Protein AF-A0A2T5BH68-F1 (afdb_monomer_lite)

Foldseek 3Di:
DDDDDDDDDDDPDPVVVVVVVVVCCVVCPDDPDDPDPDPDDPPVPDPDDPPDDDPDPDDPVVVVVVVD

Secondary structure (DSSP, 8-state):
--------PPP-SHHHHHHHHHHHHHHS--PPPPP--PPPP--TT--S-TTSPPSS----HHHHHTT-

Structure (mmCIF, N/CA/C/O backbone):
data_AF-A0A2T5BH68-F1
#
_entry.id   AF-A0A2T5BH68-F1
#
loop_
_atom_site.group_PDB
_atom_site.id
_atom_site.type_symbol
_atom_site.label_atom_id
_atom_site.label_alt_id
_atom_site.label_comp_id
_atom_site.label_asym_id
_atom_site.label_entity_id
_atom_site.label_seq_id
_atom_site.pdbx_PDB_ins_code
_atom_site.Cartn_x
_atom_site.Cartn_y
_atom_site.Cartn_z
_atom_site.occupancy
_atom_site.B_iso_or_equiv
_atom_site.auth_seq_id
_atom_site.auth_comp_id
_atom_site.auth_asym_id
_atom_site.auth_atom_id
_atom_site.pdbx_PDB_model_num
ATOM 1 N N . MET A 1 1 ? -6.873 -11.152 48.285 1.00 67.69 1 MET A N 1
ATOM 2 C CA . MET A 1 1 ? -8.046 -10.627 47.552 1.00 67.69 1 MET A CA 1
ATOM 3 C C . MET A 1 1 ? -7.531 -9.863 46.342 1.00 67.69 1 MET A C 1
ATOM 5 O O . MET A 1 1 ? -6.788 -8.912 46.537 1.00 67.69 1 MET A O 1
ATOM 9 N N . ILE A 1 2 ? -7.831 -10.304 45.121 1.00 75.12 2 ILE A N 1
ATOM 10 C CA . ILE A 1 2 ? -7.345 -9.667 43.886 1.00 75.12 2 ILE A CA 1
ATOM 11 C C . ILE A 1 2 ? -8.512 -8.910 43.250 1.00 75.12 2 ILE A C 1
ATOM 13 O O . ILE A 1 2 ? -9.595 -9.469 43.097 1.00 75.12 2 ILE A O 1
ATOM 17 N N . LYS A 1 3 ? -8.298 -7.632 42.916 1.00 80.75 3 LYS A N 1
ATOM 18 C CA . LYS A 1 3 ? -9.259 -6.807 42.173 1.00 80.75 3 LYS A CA 1
ATOM 19 C C . LYS A 1 3 ? -8.909 -6.856 40.691 1.00 80.75 3 LYS A C 1
ATOM 21 O O . LYS A 1 3 ? -7.779 -6.546 40.325 1.00 80.75 3 LYS A O 1
ATOM 26 N N . GLN A 1 4 ? -9.878 -7.202 39.849 1.00 81.00 4 GLN A N 1
ATOM 27 C CA . GLN A 1 4 ? -9.763 -6.936 38.420 1.00 81.00 4 GLN A CA 1
ATOM 28 C C . GLN A 1 4 ? -10.016 -5.454 38.152 1.00 81.00 4 GLN A C 1
ATOM 30 O O . GLN A 1 4 ? -11.019 -4.896 38.594 1.00 81.00 4 GLN A O 1
ATOM 35 N N . VAL A 1 5 ? -9.097 -4.834 37.418 1.00 83.12 5 VAL A N 1
ATOM 36 C CA . VAL A 1 5 ? -9.227 -3.472 36.902 1.00 83.12 5 VAL A CA 1
ATOM 37 C C . VAL A 1 5 ? -9.192 -3.574 35.384 1.00 83.12 5 VAL A C 1
ATOM 39 O O . VAL A 1 5 ? -8.204 -4.033 34.810 1.00 83.12 5 VAL A O 1
ATOM 42 N N . SER A 1 6 ? -10.293 -3.190 34.744 1.00 78.94 6 SER A N 1
ATOM 43 C CA . SER A 1 6 ? -10.388 -3.152 33.286 1.00 78.94 6 SER A CA 1
ATOM 44 C C . SER A 1 6 ? -9.748 -1.862 32.792 1.00 78.94 6 SER A C 1
ATOM 46 O O . SER A 1 6 ? -10.146 -0.779 33.218 1.00 78.94 6 SER A O 1
ATOM 48 N N . HIS A 1 7 ? -8.766 -1.976 31.904 1.00 71.56 7 HIS A N 1
ATOM 49 C CA . HIS A 1 7 ? -8.165 -0.820 31.251 1.00 71.56 7 HIS A CA 1
ATOM 50 C C . HIS A 1 7 ? -8.858 -0.616 29.903 1.00 71.56 7 HIS A C 1
ATOM 52 O O . HIS A 1 7 ? -9.070 -1.601 29.188 1.00 71.56 7 HIS A O 1
ATOM 58 N N . PRO A 1 8 ? -9.217 0.623 29.539 1.00 72.06 8 PRO A N 1
ATOM 59 C CA . PRO A 1 8 ? -9.707 0.908 28.202 1.00 72.06 8 PRO A CA 1
ATOM 60 C C . PRO A 1 8 ? -8.607 0.559 27.194 1.00 72.06 8 PRO A C 1
ATOM 62 O O . PRO A 1 8 ? -7.537 1.167 27.187 1.00 72.06 8 PRO A O 1
ATOM 65 N N . ALA A 1 9 ? -8.853 -0.463 26.375 1.00 66.69 9 ALA A N 1
ATOM 66 C CA . ALA A 1 9 ? -7.978 -0.795 25.263 1.00 66.69 9 ALA A CA 1
ATOM 67 C C . ALA A 1 9 ? -8.121 0.284 24.183 1.00 66.69 9 ALA A C 1
ATOM 69 O O . ALA A 1 9 ? -9.228 0.766 23.930 1.00 66.69 9 ALA A O 1
ATOM 70 N N . ALA A 1 10 ? -7.005 0.661 23.555 1.00 73.19 10 ALA A N 1
ATOM 71 C CA . ALA A 1 10 ? -7.030 1.563 22.411 1.00 73.19 10 ALA A CA 1
ATOM 72 C C . ALA A 1 10 ? -8.026 1.041 21.365 1.00 73.19 10 ALA A C 1
ATOM 74 O O . ALA A 1 10 ? -8.100 -0.165 21.115 1.00 73.19 10 ALA A O 1
ATOM 75 N N . GLY A 1 11 ? -8.824 1.946 20.795 1.00 78.25 11 GLY A N 1
ATOM 76 C CA . GLY A 1 11 ? -9.863 1.571 19.846 1.00 78.25 11 GLY A CA 1
ATOM 77 C C . GLY A 1 11 ? -9.260 0.834 18.653 1.00 78.25 11 GLY A C 1
ATOM 78 O O . GLY A 1 11 ? -8.383 1.359 17.982 1.00 78.25 11 GLY A O 1
ATOM 79 N N . THR A 1 12 ? -9.740 -0.375 18.376 1.00 80.44 12 THR A N 1
ATOM 80 C CA . THR A 1 12 ? -9.409 -1.157 17.168 1.00 80.44 12 THR A CA 1
ATOM 81 C C . THR A 1 12 ? -10.523 -1.084 16.120 1.00 80.44 12 THR A C 1
ATOM 83 O O . THR A 1 12 ? -10.556 -1.855 15.164 1.00 80.44 12 THR A O 1
ATOM 86 N N . GLY A 1 13 ? -11.470 -0.160 16.312 1.00 86.88 13 GLY A N 1
ATOM 87 C CA . GLY A 1 13 ? -12.585 0.068 15.401 1.00 86.88 13 GLY A CA 1
ATOM 88 C C . GLY A 1 13 ? -12.157 0.725 14.081 1.00 86.88 13 GLY A C 1
ATOM 89 O O . GLY A 1 13 ? -11.042 1.236 13.962 1.00 86.88 13 GLY A O 1
ATOM 90 N N . PRO A 1 14 ? -13.065 0.783 13.093 1.00 87.62 14 PRO A N 1
ATOM 91 C CA . PRO A 1 14 ? -12.751 1.256 11.744 1.00 87.62 14 PRO A CA 1
ATOM 92 C C . PRO A 1 14 ? -12.248 2.707 11.709 1.00 87.62 14 PRO A C 1
ATOM 94 O O . PRO A 1 14 ? -11.355 3.020 10.930 1.00 87.62 14 PRO A O 1
ATOM 97 N N . ALA A 1 15 ? -12.759 3.579 12.585 1.00 87.94 15 ALA A N 1
ATOM 98 C CA . ALA A 1 15 ? -12.290 4.963 12.691 1.00 87.94 15 ALA A CA 1
ATOM 99 C C . ALA A 1 15 ? -10.839 5.058 13.194 1.00 87.94 15 ALA A C 1
ATOM 101 O O . ALA A 1 15 ? -10.056 5.858 12.690 1.00 87.94 15 ALA A O 1
ATOM 102 N N . ALA A 1 16 ? -10.463 4.212 14.157 1.00 88.31 16 ALA A N 1
ATOM 103 C CA . ALA A 1 16 ? -9.099 4.169 14.671 1.00 88.31 16 ALA A CA 1
ATOM 104 C C . ALA A 1 16 ? -8.129 3.555 13.652 1.00 88.31 16 ALA A C 1
ATOM 106 O O . ALA A 1 16 ? -7.000 4.020 13.526 1.00 88.31 16 ALA A O 1
ATOM 107 N N . LEU A 1 17 ? -8.586 2.562 12.880 1.00 90.25 17 LEU A N 1
ATOM 108 C CA . LEU A 1 17 ? -7.827 2.009 11.760 1.00 90.25 17 LEU A CA 1
ATOM 109 C C . LEU A 1 17 ? -7.564 3.069 10.681 1.00 90.25 17 LEU A C 1
ATOM 111 O O . LEU A 1 17 ? -6.434 3.190 10.221 1.00 90.25 17 LEU A O 1
ATOM 115 N N . ALA A 1 18 ? -8.582 3.843 10.297 1.00 93.44 18 ALA A N 1
ATOM 116 C CA . ALA A 1 18 ? -8.436 4.901 9.298 1.00 93.44 18 ALA A CA 1
ATOM 117 C C . ALA A 1 18 ? -7.399 5.948 9.736 1.00 93.44 18 ALA A C 1
ATOM 119 O O . ALA A 1 18 ? -6.481 6.246 8.977 1.00 93.44 18 ALA A O 1
ATOM 120 N N . LEU A 1 19 ? -7.484 6.409 10.989 1.00 91.81 19 LEU A N 1
ATOM 121 C CA . LEU A 1 19 ? -6.515 7.341 11.569 1.00 91.81 19 LEU A CA 1
ATOM 122 C C . LEU A 1 19 ? -5.100 6.749 11.615 1.00 91.81 19 LEU A C 1
ATOM 124 O O . LEU A 1 19 ? -4.134 7.429 11.286 1.00 91.81 19 LEU A O 1
ATOM 128 N N . ALA A 1 20 ? -4.955 5.475 11.990 1.00 91.75 20 ALA A N 1
ATOM 129 C CA . ALA A 1 20 ? -3.650 4.819 12.021 1.00 91.75 20 ALA A CA 1
ATOM 130 C C . ALA A 1 20 ? -3.013 4.722 10.625 1.00 91.75 20 ALA A C 1
ATOM 132 O O . ALA A 1 20 ? -1.803 4.898 10.495 1.00 91.75 20 ALA A O 1
ATOM 133 N N . LEU A 1 21 ? -3.811 4.462 9.584 1.00 92.75 21 LEU A N 1
ATOM 134 C CA . LEU A 1 21 ? -3.335 4.433 8.199 1.00 92.75 21 LEU A CA 1
ATOM 135 C C . LEU A 1 21 ? -2.939 5.825 7.697 1.00 92.75 21 LEU A C 1
ATOM 137 O O . LEU A 1 21 ? -1.936 5.944 6.998 1.00 92.75 21 LEU A O 1
ATOM 141 N N . GLU A 1 22 ? -3.691 6.861 8.066 1.00 94.88 22 GLU A N 1
ATOM 142 C CA . GLU A 1 22 ? -3.372 8.252 7.731 1.00 94.88 2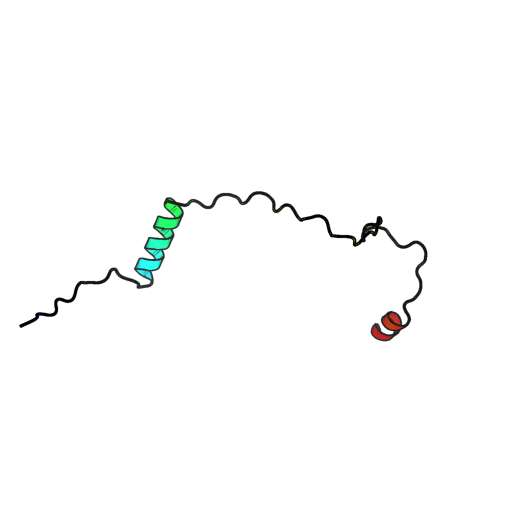2 GLU A CA 1
ATOM 143 C C . GLU A 1 22 ? -2.041 8.679 8.364 1.00 94.88 22 GLU A C 1
ATOM 145 O O . GLU A 1 22 ? -1.124 9.085 7.653 1.00 94.88 22 GLU A O 1
ATOM 150 N N . VAL A 1 23 ? -1.871 8.446 9.669 1.00 94.44 23 VAL A N 1
ATOM 151 C CA . VAL A 1 23 ? -0.604 8.700 10.376 1.00 94.44 23 VAL A CA 1
ATOM 152 C C . VAL A 1 23 ? 0.543 7.889 9.769 1.00 94.44 23 VAL A C 1
ATOM 154 O O . VAL A 1 23 ? 1.638 8.408 9.564 1.00 94.44 23 VAL A O 1
ATOM 157 N N . ALA A 1 24 ? 0.315 6.614 9.445 1.00 93.75 24 ALA A N 1
ATOM 158 C CA . ALA A 1 24 ? 1.332 5.790 8.802 1.00 93.75 24 ALA A CA 1
ATOM 159 C C . ALA A 1 24 ? 1.732 6.339 7.426 1.00 93.75 24 ALA A C 1
ATOM 161 O O . ALA A 1 24 ? 2.905 6.271 7.079 1.00 93.75 24 ALA A O 1
ATOM 162 N N . HIS A 1 25 ? 0.797 6.899 6.657 1.00 92.56 25 HIS A N 1
ATOM 163 C CA . HIS A 1 25 ? 1.093 7.523 5.370 1.00 92.56 25 HIS A CA 1
ATOM 164 C C . HIS A 1 25 ? 1.918 8.805 5.526 1.00 92.56 25 HIS A C 1
ATOM 166 O O . HIS A 1 25 ? 2.867 9.006 4.772 1.00 92.56 25 HIS A O 1
ATOM 172 N N . GLU A 1 26 ? 1.600 9.644 6.516 1.00 93.12 26 GLU A N 1
ATOM 173 C CA . GLU A 1 26 ? 2.385 10.846 6.821 1.00 93.12 26 GLU A CA 1
ATOM 174 C C . GLU A 1 26 ? 3.821 10.501 7.237 1.00 93.12 26 GLU A C 1
ATOM 176 O O . GLU A 1 26 ? 4.775 11.139 6.790 1.00 93.12 26 GLU A O 1
ATOM 181 N N . LEU A 1 27 ? 3.991 9.464 8.063 1.00 95.19 27 LEU A N 1
ATOM 182 C CA . LEU A 1 27 ? 5.305 9.012 8.531 1.00 95.19 27 LEU A CA 1
ATOM 183 C C . LEU A 1 27 ? 6.077 8.206 7.476 1.00 95.19 27 LEU A C 1
ATOM 185 O O . LEU A 1 27 ? 7.310 8.214 7.461 1.00 95.19 27 LEU A O 1
ATOM 189 N N . HIS A 1 28 ? 5.364 7.495 6.605 1.00 91.81 28 HIS A N 1
ATOM 190 C CA . HIS A 1 28 ? 5.915 6.592 5.600 1.00 91.81 28 HIS A CA 1
ATOM 191 C C . HIS A 1 28 ? 5.321 6.895 4.226 1.00 91.81 28 HIS A C 1
ATOM 193 O O . HIS A 1 28 ? 4.630 6.063 3.627 1.00 91.81 28 HIS A O 1
ATOM 199 N N . ALA A 1 29 ? 5.625 8.091 3.717 1.00 87.00 29 ALA A N 1
ATOM 200 C CA . ALA A 1 29 ? 5.227 8.488 2.375 1.00 87.00 29 ALA A CA 1
ATOM 201 C C . ALA A 1 29 ? 5.638 7.400 1.357 1.00 87.00 29 ALA A C 1
ATOM 203 O O . ALA A 1 29 ? 6.789 6.944 1.380 1.00 87.00 29 ALA A O 1
ATOM 204 N N . PRO A 1 30 ? 4.730 6.959 0.465 1.00 82.12 30 PRO A N 1
ATOM 205 C CA . PRO A 1 30 ? 5.040 5.927 -0.511 1.00 82.12 3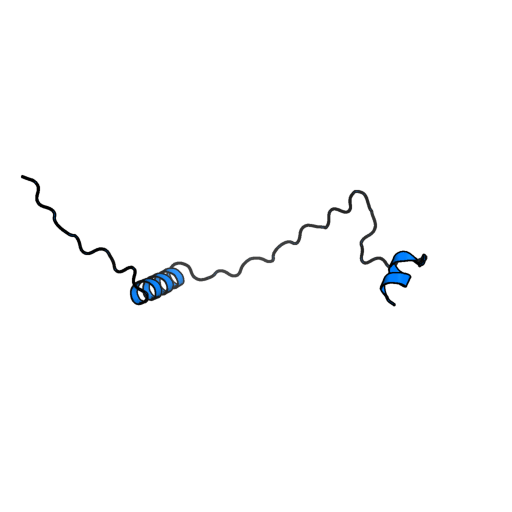0 PRO A CA 1
ATOM 206 C C . PRO A 1 30 ? 6.179 6.388 -1.413 1.00 82.12 30 PRO A C 1
ATOM 208 O O . PRO A 1 30 ? 6.048 7.346 -2.175 1.00 82.12 30 PRO A O 1
ATOM 211 N N . VAL A 1 31 ? 7.307 5.693 -1.337 1.00 86.50 31 VAL A N 1
ATOM 212 C CA . VAL A 1 31 ? 8.438 5.949 -2.225 1.00 86.50 31 VAL A CA 1
ATOM 213 C C . VAL A 1 31 ? 8.196 5.215 -3.538 1.00 86.50 31 VAL A C 1
ATOM 215 O O . VAL A 1 31 ? 7.724 4.074 -3.555 1.00 86.50 31 VAL A O 1
ATOM 218 N N . THR A 1 32 ? 8.524 5.863 -4.655 1.00 85.62 32 THR A N 1
ATOM 219 C CA . THR A 1 32 ? 8.475 5.222 -5.967 1.00 85.62 32 THR A CA 1
ATOM 220 C C . THR A 1 32 ? 9.404 4.015 -5.974 1.00 85.62 32 THR A C 1
ATOM 222 O O . THR A 1 32 ? 10.606 4.106 -5.718 1.00 85.62 32 THR A O 1
ATOM 225 N N . ARG A 1 33 ? 8.832 2.841 -6.244 1.00 79.00 33 ARG A N 1
ATOM 226 C CA . ARG A 1 33 ? 9.614 1.614 -6.340 1.00 79.00 33 ARG A CA 1
ATOM 227 C C . ARG A 1 33 ? 10.539 1.717 -7.551 1.00 79.00 33 ARG A C 1
ATOM 229 O O . ARG A 1 33 ? 10.090 2.066 -8.643 1.00 79.00 33 ARG A O 1
ATOM 236 N N . ALA A 1 34 ? 11.821 1.413 -7.353 1.00 84.38 34 ALA A N 1
ATOM 237 C CA . ALA A 1 34 ? 12.776 1.323 -8.451 1.00 84.38 34 ALA A CA 1
ATOM 238 C C . ALA A 1 34 ? 12.285 0.304 -9.502 1.00 84.38 34 ALA A C 1
ATOM 240 O O . ALA A 1 34 ? 11.603 -0.657 -9.126 1.00 84.38 34 ALA A O 1
ATOM 241 N N . PRO A 1 35 ? 12.623 0.488 -10.793 1.00 83.25 35 PRO A N 1
ATOM 242 C CA . PRO A 1 35 ? 12.235 -0.443 -11.843 1.00 83.25 35 PRO A CA 1
ATOM 243 C C . PRO A 1 35 ? 12.605 -1.874 -11.457 1.00 83.25 35 PRO A C 1
ATOM 245 O O . PRO A 1 35 ? 13.751 -2.151 -11.096 1.00 83.25 35 PRO A O 1
ATOM 248 N N . GLU A 1 36 ? 11.631 -2.780 -11.518 1.00 82.00 36 GLU A N 1
ATOM 249 C CA . GLU A 1 36 ? 11.898 -4.196 -11.308 1.00 82.00 36 GLU A CA 1
ATOM 250 C C . GLU A 1 36 ? 12.833 -4.680 -12.421 1.00 82.00 36 GLU A C 1
ATOM 252 O O . GLU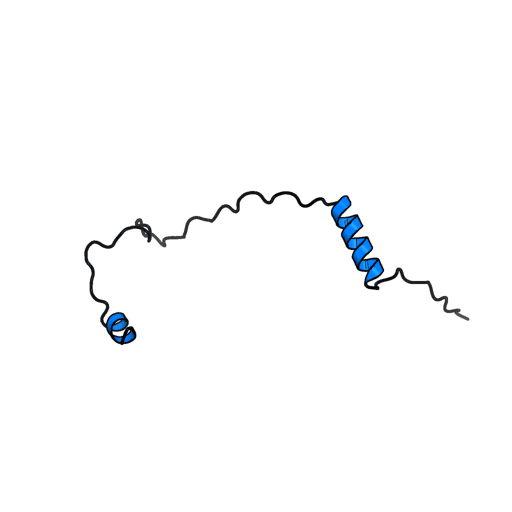 A 1 36 ? 12.471 -4.704 -13.599 1.00 82.00 36 GLU A O 1
ATOM 257 N N . VAL A 1 37 ? 14.064 -5.042 -12.053 1.00 82.50 37 VAL A N 1
ATOM 258 C CA . VAL A 1 37 ? 14.999 -5.677 -12.982 1.00 82.50 37 VAL A CA 1
ATOM 259 C C . VAL A 1 37 ? 14.465 -7.075 -13.257 1.00 82.50 37 VAL A C 1
ATOM 261 O O . VAL A 1 37 ? 14.597 -7.972 -12.426 1.00 82.50 37 VAL A O 1
ATOM 264 N N . VAL A 1 38 ? 13.837 -7.25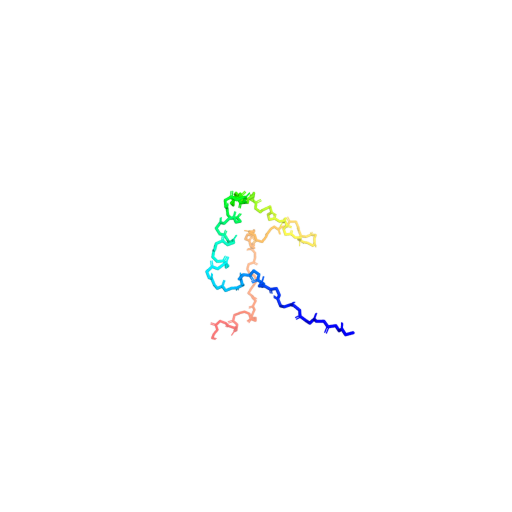8 -14.418 1.00 80.19 38 VAL A N 1
ATOM 265 C CA . VAL A 1 38 ? 13.401 -8.579 -14.871 1.00 80.19 38 VAL A CA 1
ATOM 266 C C . VAL A 1 38 ? 14.658 -9.431 -15.076 1.00 80.19 38 VAL A C 1
ATOM 268 O O . VAL A 1 38 ? 15.490 -9.079 -15.919 1.00 80.19 38 VAL A O 1
ATOM 271 N N . PRO A 1 39 ? 14.845 -10.530 -14.322 1.00 76.81 39 PRO A N 1
ATOM 272 C CA . PRO A 1 39 ? 15.990 -11.401 -14.531 1.00 76.81 39 PRO A CA 1
ATOM 273 C C . PRO A 1 39 ? 15.929 -11.987 -15.943 1.00 76.81 39 PRO A C 1
ATOM 275 O O . PRO A 1 39 ? 14.858 -12.352 -16.436 1.00 76.81 39 PRO A O 1
ATOM 278 N N . ALA A 1 40 ? 17.084 -12.069 -16.607 1.00 77.19 40 ALA A N 1
ATOM 279 C CA . ALA A 1 40 ? 17.155 -12.650 -17.939 1.00 77.19 40 ALA A CA 1
ATOM 280 C C . ALA A 1 40 ? 16.621 -14.098 -17.902 1.00 77.19 40 ALA A C 1
ATOM 282 O O . ALA A 1 40 ? 16.964 -14.848 -16.980 1.00 77.19 40 ALA A O 1
ATOM 283 N N . PRO A 1 41 ? 15.792 -14.512 -18.878 1.00 74.88 41 PRO A N 1
ATOM 284 C CA . PRO A 1 41 ? 15.266 -15.867 -18.915 1.00 74.88 41 PRO A CA 1
ATOM 285 C C . PRO A 1 41 ? 16.419 -16.871 -18.962 1.00 74.88 41 PRO A C 1
ATOM 287 O O . PRO A 1 41 ? 17.347 -16.742 -19.761 1.00 74.88 41 PRO A O 1
ATOM 290 N N . GLN A 1 42 ? 16.362 -17.882 -18.099 1.00 79.56 42 GLN A N 1
ATOM 291 C CA . GLN A 1 42 ? 17.363 -18.941 -18.070 1.00 79.56 42 GLN A CA 1
ATOM 292 C C . GLN A 1 42 ? 17.132 -19.858 -19.275 1.00 79.56 42 GLN A C 1
ATOM 294 O O . GLN A 1 42 ? 16.245 -20.707 -19.276 1.00 79.56 42 GLN A O 1
ATOM 299 N N . LEU A 1 43 ? 17.924 -19.670 -20.328 1.00 80.06 43 LEU A N 1
ATOM 300 C CA . LEU A 1 43 ? 17.735 -20.352 -21.609 1.00 80.06 43 LEU A CA 1
ATOM 301 C C . LEU A 1 43 ? 18.266 -21.800 -21.644 1.00 80.06 43 LEU A C 1
ATOM 303 O O . LEU A 1 43 ? 18.307 -22.387 -22.717 1.00 80.06 43 LEU A O 1
ATOM 307 N N . MET A 1 44 ? 18.670 -22.393 -20.511 1.00 80.50 44 MET A N 1
ATOM 308 C CA . MET A 1 44 ? 19.144 -23.792 -20.408 1.00 80.50 44 MET A CA 1
ATOM 309 C C . MET A 1 44 ? 20.187 -24.182 -21.482 1.00 80.50 44 MET A C 1
ATOM 311 O O . MET A 1 44 ? 20.131 -25.263 -22.059 1.00 80.50 44 MET A O 1
ATOM 315 N N . GLY A 1 45 ? 21.123 -23.276 -21.792 1.00 79.88 45 GLY A N 1
ATOM 316 C CA . GLY A 1 45 ? 22.145 -23.482 -22.830 1.00 79.88 45 GLY A CA 1
ATOM 317 C C . GLY A 1 45 ? 21.711 -23.122 -24.258 1.00 79.88 45 GLY A C 1
ATOM 318 O O . GLY A 1 45 ? 22.507 -23.233 -25.186 1.00 79.88 45 GLY A O 1
ATOM 319 N N . LEU A 1 46 ? 20.479 -22.648 -24.466 1.00 77.88 46 LEU A N 1
ATOM 320 C CA . LEU A 1 46 ? 20.042 -22.116 -25.755 1.00 77.88 46 LEU A CA 1
ATOM 321 C C . LEU A 1 46 ? 20.615 -20.711 -25.966 1.00 77.88 46 LEU A C 1
ATOM 323 O O . LEU A 1 46 ? 20.362 -19.783 -25.202 1.00 77.88 46 LEU A O 1
ATOM 327 N N . HIS A 1 47 ? 21.342 -20.535 -27.066 1.00 76.00 47 HIS A N 1
ATOM 328 C CA . HIS A 1 47 ? 21.910 -19.241 -27.463 1.00 76.00 47 HIS A CA 1
ATOM 329 C C . HIS A 1 47 ? 20.936 -18.369 -28.273 1.00 76.00 47 HIS A C 1
ATOM 331 O O . HIS A 1 47 ? 21.299 -17.291 -28.740 1.00 76.00 47 HIS A O 1
ATOM 337 N N . THR A 1 48 ? 19.702 -18.833 -28.487 1.00 74.38 48 THR A N 1
ATOM 338 C CA . THR A 1 48 ? 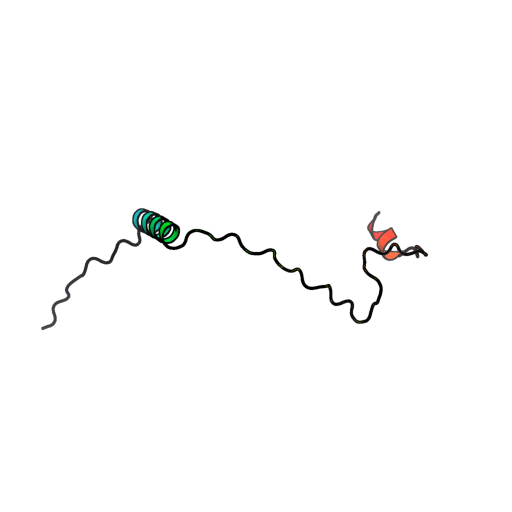18.701 -18.129 -29.294 1.00 74.38 48 THR A CA 1
ATOM 339 C C . THR A 1 48 ? 17.509 -17.725 -28.447 1.00 74.38 48 THR A C 1
ATOM 341 O O . THR A 1 48 ? 16.881 -18.568 -27.809 1.00 74.38 48 THR A O 1
ATOM 344 N N . THR A 1 49 ? 17.171 -16.440 -28.490 1.00 73.19 49 THR A N 1
ATOM 345 C CA . THR A 1 49 ? 16.002 -15.887 -27.807 1.00 73.19 49 THR A CA 1
ATOM 346 C C . THR A 1 49 ? 14.700 -16.357 -28.461 1.00 73.19 49 THR A C 1
ATOM 348 O O . THR A 1 49 ? 14.650 -16.656 -29.657 1.00 73.19 49 THR A O 1
ATOM 351 N N . THR A 1 50 ? 13.615 -16.372 -27.686 1.00 70.94 50 THR A N 1
ATOM 352 C CA . THR A 1 50 ? 12.258 -16.710 -28.157 1.00 70.94 50 THR A CA 1
ATOM 353 C C . THR A 1 50 ? 11.709 -15.717 -29.185 1.00 70.94 50 THR A C 1
ATOM 355 O O . THR A 1 50 ? 10.813 -16.059 -29.952 1.00 70.94 50 THR A O 1
ATOM 358 N N . ALA A 1 51 ? 12.274 -14.507 -29.248 1.00 77.44 51 ALA A N 1
ATOM 359 C CA . ALA A 1 51 ? 11.930 -13.489 -30.237 1.00 77.44 51 ALA A CA 1
ATOM 360 C C . ALA A 1 51 ? 12.447 -13.820 -31.649 1.00 77.44 51 ALA A C 1
ATOM 362 O O . ALA A 1 51 ? 12.019 -13.203 -32.625 1.00 77.44 51 ALA A O 1
ATOM 363 N N . ARG A 1 52 ? 13.374 -14.780 -31.790 1.00 75.69 52 ARG A N 1
ATOM 364 C CA . ARG A 1 52 ? 13.943 -15.129 -33.092 1.00 75.69 52 ARG A CA 1
ATOM 365 C C . ARG A 1 52 ? 12.935 -15.940 -33.920 1.00 75.69 52 ARG A C 1
ATOM 367 O O . ARG A 1 52 ? 12.583 -17.055 -33.527 1.00 75.69 52 ARG A O 1
ATOM 374 N N . PRO A 1 53 ? 12.522 -15.464 -35.109 1.00 71.81 53 PRO A N 1
ATOM 375 C CA . PRO A 1 53 ? 11.602 -16.212 -35.953 1.00 71.81 53 PRO A CA 1
ATOM 376 C C . PRO A 1 53 ? 12.261 -17.498 -36.469 1.00 71.81 53 PRO A C 1
ATOM 378 O O . PRO A 1 53 ? 13.362 -17.490 -37.026 1.00 71.81 53 PRO A O 1
ATOM 381 N N . HIS A 1 54 ? 11.572 -18.628 -36.296 1.00 74.06 54 HIS A N 1
ATOM 382 C CA . HIS A 1 54 ? 12.047 -19.920 -36.784 1.00 74.06 54 HIS A CA 1
ATOM 383 C C . HIS A 1 54 ? 11.977 -19.983 -38.319 1.00 74.06 54 HIS A C 1
ATOM 385 O O . HIS A 1 54 ? 10.900 -19.824 -38.896 1.00 74.06 54 HIS A O 1
ATOM 391 N N . ARG A 1 55 ? 13.116 -20.243 -38.982 1.00 74.38 55 ARG A N 1
ATOM 392 C CA . ARG A 1 55 ? 13.226 -20.238 -40.457 1.00 74.38 55 ARG A CA 1
ATOM 393 C C . ARG A 1 55 ? 12.525 -21.414 -41.144 1.00 74.38 55 ARG A C 1
ATOM 395 O O . ARG A 1 55 ? 12.119 -21.282 -42.289 1.00 74.38 55 ARG A O 1
ATOM 402 N N . ARG A 1 56 ? 12.379 -22.561 -40.474 1.00 76.88 56 ARG A N 1
ATOM 403 C CA . ARG A 1 56 ? 11.702 -23.749 -41.026 1.00 76.88 56 ARG A CA 1
ATOM 404 C C . ARG A 1 56 ? 10.427 -24.031 -40.246 1.00 76.88 56 ARG A C 1
ATOM 406 O O . ARG A 1 56 ? 10.486 -24.650 -39.193 1.00 76.88 56 ARG A O 1
ATOM 413 N N . LYS A 1 57 ? 9.271 -23.544 -40.691 1.00 69.88 57 LYS A N 1
ATOM 414 C CA . LYS A 1 57 ? 8.004 -23.885 -40.027 1.00 69.88 57 LYS A CA 1
ATOM 415 C C . LYS A 1 57 ? 7.733 -25.379 -40.238 1.00 69.88 57 LYS A C 1
ATOM 417 O O . LYS A 1 57 ? 7.284 -25.773 -41.305 1.00 69.88 57 LYS A O 1
ATOM 422 N N . VAL A 1 58 ? 8.058 -26.208 -39.246 1.00 77.12 58 VAL A N 1
ATOM 423 C CA . VAL A 1 58 ? 7.632 -27.610 -39.226 1.00 77.12 58 VAL A CA 1
ATOM 424 C C . VAL A 1 58 ? 6.202 -27.618 -38.689 1.00 77.12 58 VAL A C 1
ATOM 426 O O . VAL A 1 58 ? 5.984 -27.104 -37.587 1.00 77.12 58 VAL A O 1
ATOM 429 N N . PRO A 1 59 ? 5.217 -28.122 -39.450 1.00 76.62 59 PRO A N 1
ATOM 430 C CA . PRO A 1 59 ? 3.854 -28.210 -38.958 1.00 76.62 59 PRO A CA 1
ATOM 431 C C . PRO A 1 59 ? 3.815 -29.163 -37.761 1.00 76.62 59 PRO A C 1
ATOM 433 O O . PRO A 1 59 ? 4.212 -30.324 -37.851 1.00 76.62 59 PRO A O 1
ATOM 436 N N . LEU A 1 60 ? 3.346 -28.668 -36.617 1.00 78.88 60 LEU A N 1
ATOM 437 C CA . LEU A 1 60 ? 3.061 -29.516 -35.467 1.00 78.88 60 LEU A CA 1
ATOM 438 C C . LEU A 1 60 ? 1.647 -30.063 -35.639 1.00 78.88 60 LEU A C 1
ATOM 440 O O . LEU A 1 60 ? 0.682 -29.398 -35.270 1.00 78.88 60 LEU A O 1
ATOM 444 N N . ASN A 1 61 ? 1.534 -31.272 -36.198 1.00 80.00 61 ASN A N 1
ATOM 445 C CA . ASN A 1 61 ? 0.249 -31.930 -36.480 1.00 80.00 61 ASN A CA 1
ATOM 446 C C . ASN A 1 61 ? -0.703 -31.898 -35.277 1.00 80.00 61 ASN A C 1
ATOM 448 O O . ASN A 1 61 ? -1.887 -31.651 -35.453 1.00 80.00 61 ASN A O 1
ATOM 452 N N . ARG A 1 62 ? -0.170 -32.048 -34.054 1.00 72.81 62 ARG A N 1
ATOM 453 C CA . ARG A 1 62 ? -0.934 -31.968 -32.799 1.00 72.81 62 ARG A CA 1
ATOM 454 C C . ARG A 1 62 ? -1.577 -30.593 -32.555 1.00 72.81 62 ARG A C 1
ATOM 456 O O . ARG A 1 62 ? -2.672 -30.527 -32.020 1.00 72.81 62 ARG A O 1
ATOM 463 N N . LEU A 1 63 ? -0.912 -29.498 -32.923 1.00 77.75 63 LEU A N 1
ATOM 464 C CA . LEU A 1 63 ? -1.483 -28.151 -32.792 1.00 77.75 63 LEU A CA 1
ATOM 465 C C . LEU A 1 63 ? -2.477 -27.847 -33.913 1.00 77.75 63 LEU A C 1
ATOM 467 O O . LEU A 1 63 ? -3.435 -27.113 -33.693 1.00 77.75 63 LEU A O 1
ATOM 471 N N . ALA A 1 64 ? -2.260 -28.417 -35.100 1.00 78.06 64 ALA A N 1
ATOM 472 C CA . ALA A 1 64 ? -3.202 -28.302 -36.205 1.00 78.06 64 ALA A CA 1
ATOM 473 C C . ALA A 1 64 ? -4.540 -28.977 -35.868 1.00 78.06 64 ALA A C 1
ATOM 475 O O . ALA A 1 64 ? -5.587 -28.396 -36.132 1.00 78.06 64 ALA A O 1
ATOM 476 N N . THR A 1 65 ? -4.515 -30.142 -35.213 1.00 80.31 65 THR A N 1
ATOM 477 C CA . THR A 1 65 ? -5.735 -30.822 -34.752 1.00 80.31 65 THR A CA 1
ATOM 478 C C . THR A 1 65 ? -6.454 -30.106 -33.612 1.00 80.31 65 THR A C 1
ATOM 480 O O . THR A 1 65 ? -7.665 -30.233 -33.516 1.00 80.31 65 THR A O 1
ATOM 483 N N . MET A 1 66 ? -5.760 -29.335 -32.769 1.00 77.44 66 MET A N 1
ATOM 484 C CA . MET A 1 66 ? -6.391 -28.578 -31.672 1.00 77.44 66 MET A CA 1
ATOM 485 C C . MET A 1 66 ? -7.054 -27.261 -32.108 1.00 77.44 66 MET A C 1
ATOM 487 O O . MET A 1 66 ? -7.713 -26.623 -31.293 1.00 77.44 66 MET A O 1
ATOM 491 N N . ARG A 1 67 ? -6.842 -26.812 -33.352 1.00 73.44 67 ARG A N 1
ATOM 492 C CA . ARG A 1 67 ? -7.407 -25.556 -33.880 1.00 73.44 67 ARG A CA 1
ATOM 493 C C . ARG A 1 67 ? -8.728 -25.763 -34.642 1.00 73.44 67 ARG A C 1
ATOM 495 O O . ARG A 1 67 ? -9.252 -24.786 -35.174 1.00 73.44 67 ARG A O 1
ATOM 502 N N . ALA A 1 68 ? -9.200 -27.006 -34.742 1.00 59.72 68 ALA A N 1
ATOM 503 C CA . ALA A 1 68 ? -10.460 -27.385 -35.378 1.00 59.72 68 ALA A CA 1
ATOM 504 C C . ALA A 1 68 ? -11.621 -27.361 -34.37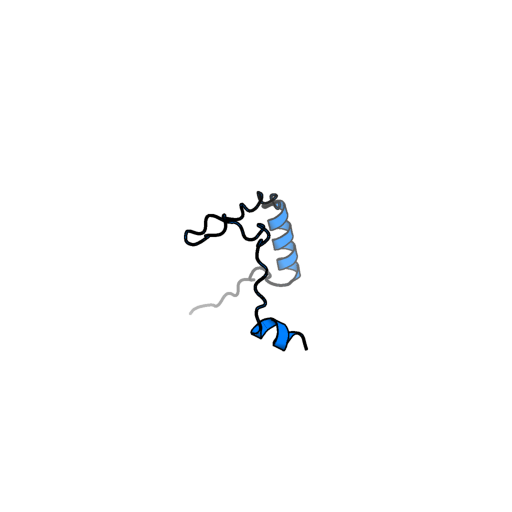8 1.00 59.72 68 ALA A C 1
ATOM 506 O O . ALA A 1 68 ? -11.377 -27.702 -33.198 1.00 59.72 68 ALA A O 1
#

Radius of gyration: 30.27 Å; chains: 1; bounding box: 35×43×89 Å

pLDDT: mean 80.61, std 7.68, range [59.72, 95.19]

Sequence (68 aa):
MIKQVSHPAAGTGPAALALALEVAHELHAPVTRAPEVVPAPQLMGLHTTTARPHRRKVPLNRLATMRA